Protein AF-A0A523BE28-F1 (afdb_monomer)

Sequence (100 aa):
MTSHNLMRKKSNYSKGISAERIVKKRLEKKGWLVKQSKGSRGPYDLYALKGGRKFLIQVKSGKSSLSRKEKRRLRKAAREKGATAVFMKVKGRKISSKFV

Radius of gyration: 15.49 Å; Cα contacts (8 Å, |Δi|>4): 152; chains: 1; bounding box: 31×24×60 Å

Nearest PDB structures (foldseek):
  2eo0-assembly2_B  TM=8.298E-01  e=1.384E-06  Sulfurisphaera tokodaii str. 7
  2eo0-assembly2_A  TM=8.107E-01  e=1.477E-06  Sulfurisphaera tokodaii str. 7
  3p1z-assembly2_G  TM=8.277E-01  e=3.640E-04  Aeropyrum pernix
  2ost-assembly1_C  TM=6.414E-01  e=1.265E-03  Synechocystis sp. PCC 6803
  2ost-assembly1_B  TM=6.336E-01  e=7.488E-04  Synechocystis sp. PCC 6803

Secondary structure (DSSP, 8-state):
-----------HHHHHHHHHHHHHHHHHTTT-EEEE-GGG-SS-SEEEEETTEEEEEEEEETT----HHHHHHHHHHHHHTT-EEEEEEEETTEEEEEE-

pLDDT: mean 87.61, std 17.07, range [30.86, 98.31]

Solvent-accessible surface area (backbone atoms only — not comparable to full-atom values): 5679 Å² total; per-residue (Å²): 140,79,87,80,76,84,74,78,75,74,44,73,64,58,46,43,56,51,37,47,52,50,51,46,54,54,40,40,77,71,66,29,54,71,45,71,44,84,82,59,79,56,62,30,41,34,39,36,39,44,95,92,45,39,35,32,27,34,67,36,40,66,87,62,77,81,50,74,68,51,45,53,44,22,34,52,54,10,59,78,65,72,28,45,25,33,40,35,39,32,45,90,94,44,74,50,77,44,82,90

Mean predicted aligned error: 6.32 Å

Foldseek 3Di:
DDPDDPPPPCPLVNQQVVQLVVVQVVLVVVVWDKDADPPPPALAGIWTDDPNAIEGEHEHEDPDDDDPVSLVRQVVVCVVVVHWYKYWYYYPPDIDIDGD

Structure (mmCIF, N/CA/C/O backbone):
data_AF-A0A523BE28-F1
#
_entry.id   AF-A0A523BE28-F1
#
loop_
_atom_site.group_PDB
_atom_site.id
_atom_site.type_symbol
_atom_site.label_atom_id
_atom_site.label_alt_id
_atom_site.label_comp_id
_atom_site.label_asym_id
_atom_site.label_entity_id
_atom_site.label_seq_id
_atom_site.pdbx_PDB_ins_code
_atom_site.Cartn_x
_atom_site.Cartn_y
_atom_site.Cartn_z
_atom_site.occupancy
_atom_site.B_iso_or_equiv
_atom_site.auth_seq_id
_atom_site.auth_comp_id
_atom_site.auth_asym_id
_atom_site.auth_atom_id
_atom_site.pdbx_PDB_model_num
ATOM 1 N N . MET A 1 1 ? 13.806 3.514 -46.701 1.00 42.53 1 MET A N 1
ATOM 2 C CA . MET A 1 1 ? 14.653 2.766 -45.740 1.00 42.53 1 MET A CA 1
ATOM 3 C C . MET A 1 1 ? 15.294 3.841 -44.869 1.00 42.53 1 MET A C 1
ATOM 5 O O . MET A 1 1 ? 15.955 4.691 -45.428 1.00 42.53 1 MET A O 1
ATOM 9 N N . THR A 1 2 ? 14.982 4.058 -43.591 1.00 36.25 2 THR A N 1
ATOM 10 C CA . THR A 1 2 ? 14.891 3.103 -42.481 1.00 36.25 2 THR A CA 1
ATOM 11 C C . THR A 1 2 ? 14.063 3.757 -41.364 1.00 36.25 2 THR A C 1
ATOM 13 O O . THR A 1 2 ? 14.540 4.669 -40.694 1.00 36.25 2 THR A O 1
ATOM 16 N N . SER A 1 3 ? 12.820 3.321 -41.145 1.00 30.86 3 SER A N 1
ATOM 17 C CA . SER A 1 3 ? 12.016 3.772 -40.000 1.00 30.86 3 SER A CA 1
ATOM 18 C C . SER A 1 3 ? 12.598 3.174 -38.721 1.00 30.86 3 SER A C 1
ATOM 20 O O . SER A 1 3 ? 12.382 2.002 -38.416 1.00 30.86 3 SER A O 1
ATOM 22 N N . HIS A 1 4 ? 13.388 3.959 -37.988 1.00 39.91 4 HIS A N 1
ATOM 23 C CA . HIS A 1 4 ? 13.888 3.552 -36.681 1.00 39.91 4 HIS A CA 1
ATOM 24 C C . HIS A 1 4 ? 12.719 3.402 -35.705 1.00 39.91 4 HIS A C 1
ATOM 26 O O . HIS A 1 4 ? 12.013 4.341 -35.343 1.00 39.91 4 HIS A O 1
ATOM 32 N N . ASN A 1 5 ? 12.510 2.145 -35.342 1.00 41.06 5 ASN A N 1
ATOM 33 C CA . ASN A 1 5 ? 11.474 1.615 -34.486 1.00 41.06 5 ASN A CA 1
ATOM 34 C C . ASN A 1 5 ? 11.504 2.314 -33.114 1.00 41.06 5 ASN A C 1
ATOM 36 O O . ASN A 1 5 ? 12.414 2.102 -32.310 1.00 41.06 5 ASN A O 1
ATOM 40 N N . LEU A 1 6 ? 10.491 3.140 -32.840 1.00 44.34 6 LEU A N 1
ATOM 41 C CA . LEU A 1 6 ? 10.170 3.710 -31.528 1.00 44.34 6 LEU A CA 1
ATOM 42 C C . LEU A 1 6 ? 9.756 2.582 -30.561 1.00 44.34 6 LEU A C 1
ATOM 44 O O . LEU A 1 6 ? 8.608 2.481 -30.123 1.00 44.34 6 LEU A O 1
ATOM 48 N N . MET A 1 7 ? 10.701 1.721 -30.176 1.00 40.16 7 MET A N 1
ATOM 49 C CA . MET A 1 7 ? 10.530 0.828 -29.035 1.00 40.16 7 MET A CA 1
ATOM 50 C C . MET A 1 7 ? 10.459 1.693 -27.775 1.00 40.16 7 MET A C 1
ATOM 52 O O . MET A 1 7 ? 11.464 1.973 -27.123 1.00 40.16 7 MET A O 1
ATOM 56 N N . ARG A 1 8 ? 9.242 2.121 -27.411 1.00 42.47 8 ARG A N 1
ATOM 57 C CA . ARG A 1 8 ? 8.905 2.712 -26.109 1.00 42.47 8 ARG A CA 1
ATOM 58 C C . ARG A 1 8 ? 9.375 1.764 -25.005 1.00 42.47 8 ARG A C 1
ATOM 60 O O . ARG A 1 8 ? 8.626 0.902 -24.538 1.00 42.47 8 ARG A O 1
ATOM 67 N N . LYS A 1 9 ? 10.609 1.939 -24.537 1.00 45.69 9 LYS A N 1
ATOM 68 C CA . LYS A 1 9 ? 11.119 1.326 -23.313 1.00 45.69 9 LYS A CA 1
ATOM 69 C C . LYS A 1 9 ? 10.289 1.910 -22.170 1.00 45.69 9 LYS A C 1
ATOM 71 O O . LYS A 1 9 ? 10.619 2.957 -21.628 1.00 45.69 9 LYS A O 1
ATOM 76 N N . LYS A 1 10 ? 9.149 1.286 -21.838 1.00 57.28 10 LYS A N 1
ATOM 77 C CA . LYS A 1 10 ? 8.338 1.686 -20.676 1.00 57.28 10 LYS A CA 1
ATOM 78 C C . LYS A 1 10 ? 9.263 1.688 -19.462 1.00 57.28 10 LYS A C 1
ATOM 80 O O . LYS A 1 10 ? 9.696 0.619 -19.021 1.00 57.28 10 LYS A O 1
ATOM 85 N N . SER A 1 11 ? 9.570 2.884 -18.960 1.00 76.12 11 SER A N 1
ATOM 86 C CA . SER A 1 11 ? 10.415 3.087 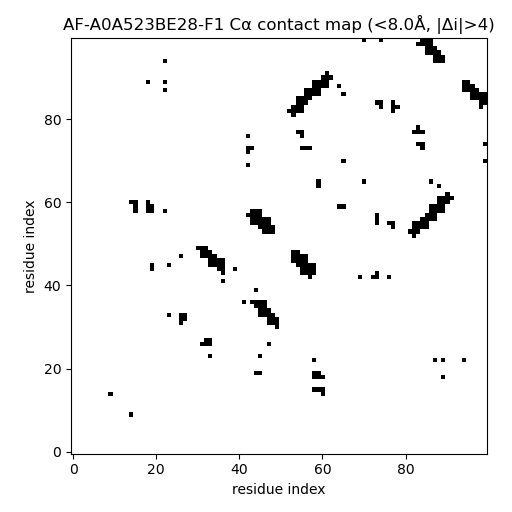-17.787 1.00 76.12 11 SER A CA 1
ATOM 87 C C . SER A 1 11 ? 9.883 2.259 -16.615 1.00 76.12 11 SER A C 1
ATOM 89 O O . SER A 1 11 ? 8.674 2.025 -16.493 1.00 76.12 11 SER A O 1
ATOM 91 N N . ASN A 1 12 ? 10.780 1.815 -15.731 1.00 74.56 12 ASN A N 1
ATOM 92 C CA . ASN A 1 12 ? 10.402 1.151 -14.481 1.00 74.56 12 ASN A CA 1
ATOM 93 C C . ASN A 1 12 ? 9.383 1.987 -13.688 1.00 74.56 12 ASN A C 1
ATOM 95 O O . ASN A 1 12 ? 8.481 1.426 -13.068 1.00 74.56 12 ASN A O 1
ATOM 99 N N . TYR A 1 13 ? 9.457 3.314 -13.813 1.00 75.50 13 TYR A N 1
ATOM 100 C CA . TYR A 1 13 ? 8.486 4.250 -13.262 1.00 75.50 13 TYR A CA 1
ATOM 101 C C . TYR A 1 13 ? 7.075 4.057 -13.847 1.00 75.50 13 TYR A C 1
ATOM 103 O O . TYR A 1 13 ? 6.114 3.823 -13.115 1.00 75.50 13 TYR A O 1
ATOM 111 N N . SER A 1 14 ? 6.943 4.032 -15.178 1.00 83.19 14 SER A N 1
ATOM 112 C CA . SER A 1 14 ? 5.660 3.796 -15.858 1.00 83.19 14 SER A CA 1
ATOM 113 C C . SER A 1 14 ? 5.075 2.415 -15.540 1.00 83.19 14 SER A C 1
ATOM 115 O O . SER A 1 14 ? 3.853 2.256 -15.462 1.00 83.19 14 SER A O 1
ATOM 117 N N . LYS A 1 15 ? 5.935 1.405 -15.338 1.00 84.69 15 LYS A N 1
ATOM 118 C CA . LYS A 1 15 ? 5.522 0.064 -14.889 1.00 84.69 15 LYS A CA 1
ATOM 119 C C . LYS A 1 15 ? 4.983 0.088 -13.456 1.00 84.69 15 LYS A C 1
ATOM 121 O O . LYS A 1 15 ? 3.978 -0.572 -13.200 1.00 84.69 15 LYS A O 1
ATOM 126 N N . GLY A 1 16 ? 5.603 0.860 -12.560 1.00 85.88 16 GLY A N 1
ATOM 127 C CA . GLY A 1 16 ? 5.122 1.098 -11.194 1.00 85.88 16 GLY A CA 1
ATOM 128 C C . GLY A 1 16 ? 3.717 1.698 -11.177 1.00 85.88 16 GLY A C 1
ATOM 129 O O . GLY A 1 16 ? 2.794 1.066 -10.669 1.00 85.88 16 GLY A O 1
ATOM 130 N N . ILE A 1 17 ? 3.524 2.823 -11.872 1.00 88.44 17 ILE A N 1
ATOM 131 C CA . ILE A 1 17 ? 2.213 3.490 -11.989 1.00 88.44 17 ILE A CA 1
ATOM 132 C C . ILE A 1 17 ? 1.152 2.542 -12.561 1.00 88.44 17 ILE A C 1
ATOM 134 O O . ILE A 1 17 ? 0.019 2.484 -12.079 1.00 88.44 17 ILE A O 1
ATOM 138 N N . SER A 1 18 ? 1.505 1.780 -13.599 1.00 91.50 18 SER A N 1
ATOM 139 C CA . SER A 1 18 ? 0.578 0.818 -14.204 1.00 91.50 18 SER A CA 1
ATOM 140 C C . SER A 1 18 ? 0.174 -0.275 -13.211 1.00 91.50 18 SER A C 1
ATOM 142 O O . SER A 1 18 ? -1.004 -0.620 -13.127 1.00 91.50 18 SER A O 1
ATOM 144 N N . ALA A 1 19 ? 1.126 -0.801 -12.435 1.00 93.56 19 ALA A N 1
ATOM 145 C CA . ALA A 1 19 ? 0.861 -1.821 -11.427 1.00 93.56 19 ALA A CA 1
ATOM 146 C C . ALA A 1 19 ? -0.034 -1.296 -10.295 1.00 93.56 19 ALA A C 1
ATOM 148 O O . ALA A 1 19 ? -1.001 -1.967 -9.937 1.00 93.56 19 ALA A O 1
ATOM 149 N N . GLU A 1 20 ? 0.224 -0.090 -9.786 1.00 94.12 20 GLU A N 1
ATOM 150 C CA . GLU A 1 20 ? -0.628 0.553 -8.779 1.00 94.12 20 GLU A CA 1
ATOM 151 C C . GLU A 1 20 ? -2.066 0.725 -9.273 1.00 94.12 20 GLU A C 1
ATOM 153 O O . GLU A 1 20 ? -3.010 0.350 -8.577 1.00 94.12 20 GLU A O 1
ATOM 158 N N . ARG A 1 21 ? -2.246 1.216 -10.509 1.00 94.31 21 ARG A N 1
ATOM 159 C CA . ARG A 1 21 ? -3.573 1.372 -11.127 1.00 94.31 21 ARG A CA 1
ATOM 160 C C . ARG A 1 21 ? -4.300 0.037 -11.279 1.00 94.31 21 ARG A C 1
ATOM 162 O O . ARG A 1 21 ? -5.505 -0.025 -11.047 1.00 94.31 21 ARG A O 1
ATOM 169 N N . ILE A 1 22 ? -3.590 -1.030 -11.651 1.00 95.75 22 ILE A N 1
ATOM 170 C CA . ILE A 1 22 ? -4.170 -2.377 -11.767 1.00 95.75 22 ILE A CA 1
ATOM 171 C C . ILE A 1 22 ? -4.637 -2.884 -10.398 1.00 95.75 22 ILE A C 1
ATOM 173 O O . ILE A 1 22 ? -5.761 -3.375 -10.280 1.00 95.75 22 ILE A O 1
ATOM 177 N N . VAL A 1 23 ? -3.805 -2.748 -9.361 1.00 96.88 23 VAL A N 1
ATOM 178 C CA . VAL A 1 23 ? -4.158 -3.169 -7.997 1.00 96.88 23 VAL A CA 1
ATOM 179 C C . VAL A 1 23 ? -5.339 -2.359 -7.467 1.00 96.88 23 VAL A C 1
ATOM 181 O O . VAL A 1 23 ? -6.293 -2.956 -6.968 1.00 96.88 23 VAL A O 1
ATOM 184 N N . LYS A 1 24 ? -5.323 -1.033 -7.649 1.00 97.06 24 LYS A N 1
ATOM 185 C CA . LYS A 1 24 ? -6.430 -0.139 -7.290 1.00 97.06 24 LYS A CA 1
ATOM 186 C C . LYS A 1 24 ? -7.744 -0.609 -7.917 1.00 97.06 24 LYS A C 1
ATOM 188 O O . LYS A 1 24 ? -8.660 -0.971 -7.184 1.00 97.06 24 LYS A O 1
ATOM 193 N N . LYS A 1 25 ? -7.793 -0.739 -9.250 1.00 97.25 25 LYS A N 1
ATOM 194 C CA . LYS A 1 25 ? -8.993 -1.206 -9.967 1.00 97.25 25 LYS A CA 1
ATOM 195 C C . LYS A 1 25 ? -9.453 -2.587 -9.500 1.00 97.25 25 LYS A C 1
ATOM 197 O O . LYS A 1 25 ? -10.649 -2.848 -9.417 1.00 97.25 25 LYS A O 1
ATOM 202 N N . ARG A 1 26 ? -8.525 -3.505 -9.204 1.00 96.88 26 ARG A N 1
ATOM 203 C CA . ARG A 1 26 ? -8.873 -4.850 -8.717 1.00 96.88 26 ARG A CA 1
ATOM 204 C C . ARG A 1 26 ? -9.527 -4.810 -7.339 1.00 96.88 26 ARG A C 1
ATOM 206 O O . ARG A 1 26 ? -10.436 -5.599 -7.099 1.00 96.88 26 ARG A O 1
ATOM 213 N N . LEU A 1 27 ? -9.045 -3.953 -6.446 1.00 97.81 27 LEU A N 1
ATOM 214 C CA . LEU A 1 27 ? -9.607 -3.774 -5.110 1.00 97.81 27 LEU A CA 1
ATOM 215 C C . LEU A 1 27 ? -10.967 -3.072 -5.177 1.00 97.81 27 LEU A C 1
ATOM 217 O O . LEU A 1 27 ? -11.917 -3.559 -4.573 1.00 97.81 27 LEU A O 1
ATOM 221 N N . GLU A 1 28 ? -11.095 -2.022 -5.986 1.00 98.12 28 GLU A N 1
ATOM 222 C CA . GLU A 1 28 ? -12.369 -1.325 -6.222 1.00 98.12 28 GLU A CA 1
ATOM 223 C C . GLU A 1 28 ? -13.441 -2.277 -6.762 1.00 98.12 28 GLU A C 1
ATOM 225 O O . GLU A 1 28 ? -14.520 -2.376 -6.187 1.00 98.12 28 GLU A O 1
ATOM 230 N N . LYS A 1 29 ? -13.109 -3.107 -7.763 1.00 98.00 29 LYS A N 1
ATOM 231 C CA . LYS A 1 29 ? -14.006 -4.170 -8.265 1.00 98.00 29 LYS A CA 1
ATOM 232 C C . LYS A 1 29 ? -14.414 -5.198 -7.204 1.00 98.00 29 LYS A C 1
ATOM 234 O O . LYS A 1 29 ? -15.384 -5.917 -7.394 1.00 98.00 29 LYS A O 1
ATOM 239 N N . LYS A 1 30 ? -13.658 -5.318 -6.110 1.00 97.00 30 LYS A N 1
ATOM 240 C CA . LYS A 1 30 ? -13.978 -6.182 -4.962 1.00 97.00 30 LYS A CA 1
ATOM 241 C C . LYS A 1 30 ? -14.727 -5.431 -3.850 1.00 97.00 30 LYS A C 1
ATOM 243 O O . LYS A 1 30 ? -14.876 -5.980 -2.755 1.00 97.00 30 LYS A O 1
ATOM 248 N N . GLY A 1 31 ? -15.161 -4.196 -4.096 1.00 98.06 31 GLY A N 1
ATOM 249 C CA . GLY A 1 31 ? -15.903 -3.362 -3.150 1.00 98.06 31 GLY A CA 1
ATOM 250 C C . GLY A 1 31 ? -15.029 -2.670 -2.103 1.00 98.06 31 GLY A C 1
ATOM 251 O O . GLY A 1 31 ? -15.497 -2.422 -0.997 1.00 98.06 31 GLY A O 1
ATOM 252 N N . TRP A 1 32 ? -13.750 -2.425 -2.396 1.00 98.31 32 TRP A N 1
ATOM 253 C CA . TRP A 1 32 ? -12.892 -1.608 -1.534 1.00 98.31 32 TRP A CA 1
ATOM 254 C C . TRP A 1 32 ? -12.920 -0.148 -1.976 1.00 98.31 32 TRP A C 1
ATOM 256 O O . TRP A 1 32 ? -12.780 0.144 -3.161 1.00 98.31 32 TRP A O 1
ATOM 266 N N . LEU A 1 33 ? -12.985 0.772 -1.018 1.00 97.94 33 LEU A N 1
ATOM 267 C CA . LEU A 1 33 ? -12.696 2.185 -1.252 1.00 97.94 33 LEU A CA 1
ATOM 268 C C . LEU A 1 33 ? -11.179 2.381 -1.219 1.00 97.94 33 LEU A C 1
ATOM 270 O O . LEU A 1 33 ? -10.555 2.101 -0.195 1.00 97.94 33 LEU A O 1
ATOM 274 N N . VAL A 1 34 ? -10.571 2.838 -2.319 1.00 97.56 34 VAL A N 1
ATOM 275 C CA . VAL A 1 34 ? -9.105 2.890 -2.460 1.00 97.56 34 VAL A CA 1
ATOM 276 C C . VAL A 1 34 ? -8.606 4.306 -2.749 1.00 97.56 34 VAL A C 1
ATOM 278 O O . VAL A 1 34 ? -8.999 4.935 -3.730 1.00 97.56 34 VAL A O 1
ATOM 281 N N . LYS A 1 35 ? -7.663 4.791 -1.934 1.00 94.06 35 LYS A N 1
ATOM 282 C CA . LYS A 1 35 ? -6.944 6.061 -2.133 1.00 94.06 35 LYS A CA 1
ATOM 283 C C . LYS A 1 35 ? -5.457 5.800 -2.390 1.00 94.06 35 LYS A C 1
ATOM 285 O O . LYS A 1 35 ? -4.838 5.015 -1.677 1.00 94.06 35 LYS A O 1
ATOM 290 N N . GLN A 1 36 ? -4.878 6.470 -3.387 1.00 91.44 36 GLN A N 1
ATOM 291 C CA . GLN A 1 36 ? -3.423 6.480 -3.605 1.00 91.44 36 GLN A CA 1
ATOM 292 C C . GLN A 1 36 ? -2.736 7.406 -2.596 1.00 91.44 36 GLN A C 1
ATOM 294 O O . GLN A 1 36 ? -3.276 8.462 -2.255 1.00 91.44 36 GLN A O 1
ATOM 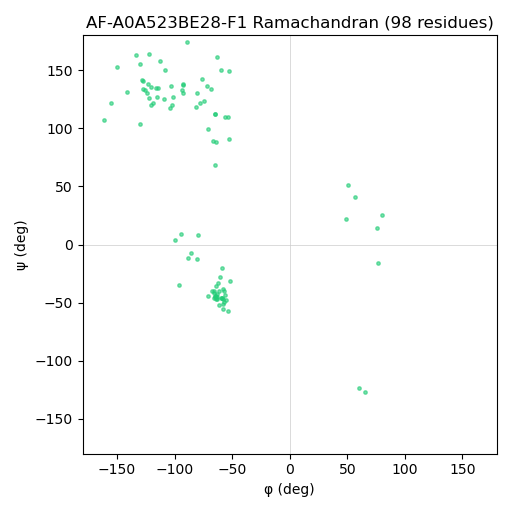299 N N . SER A 1 37 ? -1.551 7.027 -2.116 1.00 83.06 37 SER A N 1
ATOM 300 C CA . SER A 1 37 ? -0.710 7.926 -1.327 1.00 83.06 37 SER A CA 1
ATOM 301 C C . SER A 1 37 ? -0.120 9.004 -2.245 1.00 83.06 37 SER A C 1
ATOM 303 O O . SER A 1 37 ? 0.289 8.734 -3.375 1.00 83.06 37 SER A O 1
ATOM 305 N N . LYS A 1 38 ? -0.120 10.267 -1.800 1.00 68.75 38 LYS A N 1
ATOM 306 C CA . LYS A 1 38 ? 0.404 11.371 -2.616 1.00 68.75 38 LYS A CA 1
ATOM 307 C C . LYS A 1 38 ? 1.914 11.173 -2.836 1.00 68.75 38 LYS A C 1
ATOM 309 O O . LYS A 1 38 ? 2.701 11.263 -1.895 1.00 68.75 38 LYS A O 1
ATOM 314 N N . GLY A 1 39 ? 2.307 10.906 -4.08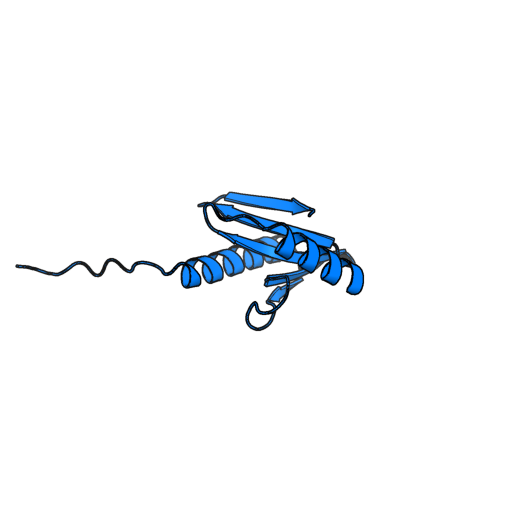3 1.00 62.53 39 GLY A N 1
ATOM 315 C CA . GLY A 1 39 ? 3.697 10.910 -4.553 1.00 62.53 39 GLY A CA 1
ATOM 316 C C . GLY A 1 39 ? 4.576 9.718 -4.153 1.00 62.53 39 GLY A C 1
ATOM 317 O O . GLY A 1 39 ? 5.792 9.848 -4.263 1.00 62.53 39 GLY A O 1
ATOM 318 N N . SER A 1 40 ? 4.016 8.607 -3.656 1.00 60.19 40 SER A N 1
ATOM 319 C CA . SER A 1 40 ? 4.757 7.391 -3.239 1.00 60.19 40 SER A CA 1
ATOM 320 C C . SER A 1 40 ? 5.967 7.640 -2.313 1.00 60.19 40 SER A C 1
ATOM 322 O O . SER A 1 40 ? 6.866 6.809 -2.216 1.00 60.19 40 SER A O 1
ATOM 324 N N . ARG A 1 41 ? 6.011 8.781 -1.603 1.00 68.81 41 ARG A N 1
ATOM 325 C CA . ARG A 1 41 ? 7.073 9.107 -0.623 1.00 68.81 41 ARG A CA 1
ATOM 326 C C . ARG A 1 41 ? 6.845 8.423 0.728 1.00 68.81 41 ARG A C 1
ATOM 328 O O . ARG A 1 41 ? 7.717 8.428 1.593 1.00 68.81 41 ARG A O 1
ATOM 335 N N . GLY A 1 42 ? 5.647 7.875 0.919 1.00 79.88 42 GLY A N 1
ATOM 336 C CA . GLY A 1 42 ? 5.242 7.160 2.118 1.00 79.88 42 GLY A CA 1
ATOM 337 C C . GLY A 1 42 ? 5.562 5.663 2.057 1.00 79.88 42 GLY A C 1
ATOM 338 O O . GLY A 1 42 ? 5.981 5.143 1.029 1.00 79.88 42 GLY A O 1
ATOM 339 N N . PRO A 1 43 ? 5.339 4.937 3.159 1.00 91.62 43 PRO A N 1
ATOM 340 C CA . PRO A 1 43 ? 5.663 3.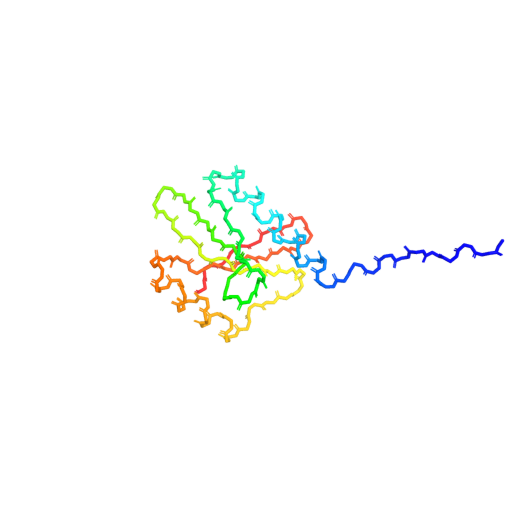515 3.264 1.00 91.62 43 PRO A CA 1
ATOM 341 C C . PRO A 1 43 ? 4.635 2.579 2.602 1.00 91.62 43 PRO A C 1
ATOM 343 O O . PRO A 1 43 ? 4.707 1.372 2.818 1.00 91.62 43 PRO A O 1
ATOM 346 N N . TYR A 1 44 ? 3.662 3.135 1.875 1.00 94.50 44 TYR A N 1
ATOM 347 C CA . TYR A 1 44 ? 2.609 2.433 1.144 1.00 94.50 44 TYR A CA 1
ATOM 348 C C . TYR A 1 44 ? 2.184 3.253 -0.083 1.00 94.50 44 TYR A C 1
ATOM 350 O O . TYR A 1 44 ? 2.239 4.487 -0.062 1.00 94.50 44 TYR A O 1
ATOM 358 N N . ASP A 1 45 ? 1.685 2.576 -1.116 1.00 95.00 45 ASP A N 1
ATOM 359 C CA . ASP A 1 45 ? 1.191 3.197 -2.354 1.00 95.00 45 ASP A CA 1
ATOM 360 C C . ASP A 1 45 ? -0.332 3.381 -2.320 1.00 95.00 45 ASP A C 1
ATOM 362 O O . ASP A 1 45 ? -0.860 4.367 -2.831 1.00 95.00 45 ASP A O 1
ATOM 366 N N . LEU A 1 46 ? -1.057 2.448 -1.686 1.00 95.94 46 LEU A N 1
ATOM 367 C CA . LEU A 1 46 ? -2.520 2.462 -1.603 1.00 95.94 46 LEU A CA 1
ATOM 368 C C . LEU A 1 46 ? -3.002 2.318 -0.156 1.00 95.94 46 LEU A C 1
ATOM 370 O O . LEU A 1 46 ? -2.467 1.527 0.619 1.00 95.94 46 LEU A O 1
ATOM 374 N N . TYR A 1 47 ? -4.057 3.051 0.179 1.00 96.25 47 TYR A N 1
ATOM 375 C CA . TYR A 1 47 ? -4.886 2.843 1.361 1.00 96.25 47 TYR A CA 1
ATOM 376 C C . TYR A 1 47 ? -6.246 2.312 0.913 1.00 96.25 47 TYR A C 1
ATOM 378 O O . TYR A 1 47 ? -6.892 2.943 0.076 1.00 96.25 47 TYR A O 1
ATOM 386 N N . ALA A 1 48 ? -6.675 1.169 1.447 1.00 97.88 48 ALA A N 1
ATOM 387 C CA . ALA A 1 48 ? -7.946 0.542 1.093 1.00 97.88 48 ALA A CA 1
ATOM 388 C C . ALA A 1 48 ? -8.829 0.326 2.330 1.00 97.88 48 ALA A C 1
ATOM 390 O O . ALA A 1 48 ? -8.338 -0.114 3.368 1.00 97.88 48 ALA A O 1
ATOM 391 N N . LEU A 1 49 ? -10.128 0.605 2.206 1.00 98.12 49 LEU A N 1
ATOM 392 C CA . LEU A 1 49 ? -11.131 0.453 3.262 1.00 98.12 49 LEU A CA 1
ATOM 393 C C . LEU A 1 49 ? -12.303 -0.413 2.776 1.00 98.12 49 LEU A C 1
ATOM 395 O O . LEU A 1 49 ? -12.825 -0.178 1.686 1.00 98.12 49 LEU A O 1
ATOM 399 N N . LYS A 1 50 ? -12.733 -1.391 3.581 1.00 97.94 50 LYS A N 1
ATOM 400 C CA . LYS A 1 50 ? -13.954 -2.181 3.339 1.00 97.94 50 LYS A CA 1
ATOM 401 C C . LYS A 1 50 ? -14.504 -2.746 4.647 1.00 97.94 50 LYS A C 1
ATOM 403 O O . LYS A 1 50 ? -13.800 -3.500 5.312 1.00 97.94 50 LYS A O 1
ATOM 408 N N . GLY A 1 51 ? -15.752 -2.418 4.996 1.00 95.50 51 GLY A N 1
ATOM 409 C CA . GLY A 1 51 ? -16.437 -2.980 6.172 1.00 95.50 51 GLY A CA 1
ATOM 410 C C . GLY A 1 51 ? -15.608 -2.878 7.458 1.00 95.50 51 GLY A C 1
ATOM 411 O O . GLY A 1 51 ? -15.312 -3.891 8.081 1.00 95.50 51 GLY A O 1
ATOM 412 N N . GLY A 1 52 ? -15.100 -1.682 7.771 1.00 95.19 52 GLY A N 1
ATOM 413 C CA . GLY A 1 52 ? -14.231 -1.437 8.933 1.00 95.19 52 GLY A CA 1
ATOM 414 C C . GLY A 1 52 ? -12.771 -1.898 8.784 1.00 95.19 52 GLY A C 1
ATOM 415 O O . GLY A 1 52 ? -11.907 -1.430 9.522 1.00 95.19 52 GLY A O 1
ATOM 416 N N . ARG A 1 53 ? -12.443 -2.745 7.799 1.00 97.56 53 ARG A N 1
ATOM 417 C CA . ARG A 1 53 ? -11.069 -3.218 7.560 1.00 97.56 53 ARG A CA 1
ATOM 418 C C . ARG A 1 53 ? -10.260 -2.181 6.791 1.00 97.56 53 ARG A C 1
ATOM 420 O O . ARG A 1 53 ? -10.690 -1.730 5.730 1.00 97.56 53 ARG A O 1
ATOM 427 N N . LYS A 1 54 ? -9.063 -1.865 7.288 1.00 98.12 54 LYS A N 1
ATOM 428 C CA . LYS A 1 54 ? -8.125 -0.902 6.694 1.00 98.12 54 LYS A CA 1
ATOM 429 C C . LYS A 1 54 ? -6.857 -1.611 6.239 1.00 98.12 54 LYS A C 1
ATOM 431 O O . LYS A 1 54 ? -6.209 -2.259 7.055 1.00 98.12 54 LYS A O 1
ATOM 436 N N . PHE A 1 55 ? -6.457 -1.445 4.983 1.00 98.19 55 PHE A N 1
ATOM 437 C CA . PHE A 1 55 ? -5.183 -1.944 4.461 1.00 98.19 55 PHE A CA 1
ATOM 438 C C . PHE A 1 55 ? -4.270 -0.798 4.032 1.00 98.19 55 PHE A C 1
ATOM 440 O O . PHE A 1 55 ? -4.694 0.108 3.314 1.00 98.19 55 PHE A O 1
ATOM 447 N N . LEU A 1 56 ? -2.996 -0.886 4.419 1.00 97.19 56 LEU A N 1
ATOM 448 C CA . LEU A 1 56 ? -1.904 -0.151 3.787 1.00 97.19 56 LEU A CA 1
ATOM 449 C C . LEU A 1 56 ? -1.153 -1.104 2.876 1.00 97.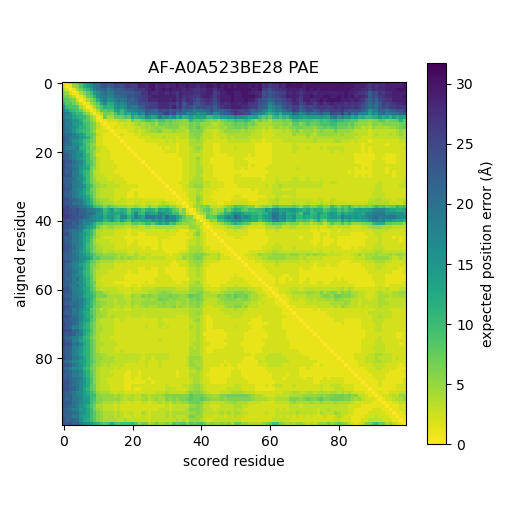19 56 LEU A C 1
ATOM 451 O O . LEU A 1 56 ? -0.641 -2.129 3.324 1.00 97.19 56 LEU A O 1
ATOM 455 N N . ILE A 1 57 ? -1.110 -0.770 1.592 1.00 97.38 57 ILE A N 1
ATOM 456 C CA . ILE A 1 57 ? -0.617 -1.664 0.555 1.00 97.38 57 ILE A CA 1
ATOM 457 C C . ILE A 1 57 ? 0.594 -1.039 -0.123 1.00 97.38 57 ILE A C 1
ATOM 459 O O . ILE A 1 57 ? 0.485 0.034 -0.718 1.00 97.38 57 ILE A O 1
ATOM 463 N N . GLN A 1 58 ? 1.725 -1.741 -0.099 1.00 96.44 58 GLN A N 1
ATOM 464 C CA . GLN A 1 58 ? 2.824 -1.468 -1.026 1.00 96.44 58 GLN A CA 1
ATOM 465 C C . GLN A 1 58 ? 2.686 -2.368 -2.256 1.00 96.44 58 GLN A C 1
ATOM 467 O O . GLN A 1 58 ? 2.550 -3.591 -2.137 1.00 96.44 58 GLN A O 1
ATOM 472 N N . VAL A 1 59 ? 2.769 -1.768 -3.439 1.00 95.31 59 VAL A N 1
ATOM 473 C CA . VAL A 1 59 ? 2.708 -2.429 -4.737 1.00 95.31 59 VAL A CA 1
ATOM 474 C C . VAL A 1 59 ? 4.111 -2.542 -5.336 1.00 95.31 59 VAL A C 1
ATOM 476 O O . VAL A 1 59 ? 4.904 -1.605 -5.333 1.00 95.31 59 VAL A O 1
ATOM 479 N N . LYS A 1 60 ? 4.440 -3.709 -5.893 1.00 94.19 60 LYS A N 1
ATOM 480 C CA . LYS A 1 60 ? 5.624 -3.890 -6.750 1.00 94.19 60 LYS A CA 1
ATOM 481 C C . LYS A 1 60 ? 5.238 -4.585 -8.054 1.00 94.19 60 LYS A C 1
ATOM 483 O O . LYS A 1 60 ? 4.264 -5.336 -8.114 1.00 94.19 60 LYS A O 1
ATOM 488 N N . SER A 1 61 ? 6.028 -4.369 -9.103 1.00 92.81 61 SER A N 1
ATOM 489 C CA . SER A 1 61 ? 5.851 -5.022 -10.405 1.00 92.81 61 SER A CA 1
ATOM 490 C C . SER A 1 61 ? 6.995 -5.992 -10.722 1.00 92.81 61 SER A C 1
ATOM 492 O O . SER A 1 61 ? 8.094 -5.900 -10.174 1.00 92.81 61 SER A O 1
ATOM 494 N N . GLY A 1 62 ? 6.739 -6.952 -11.611 1.00 89.31 62 GLY A N 1
ATOM 495 C CA . GLY A 1 62 ? 7.774 -7.812 -12.185 1.00 89.31 62 GLY A CA 1
ATOM 496 C C . GLY A 1 62 ? 8.441 -8.733 -11.161 1.00 89.31 62 GLY A C 1
ATOM 497 O O . GLY A 1 62 ? 7.763 -9.496 -10.475 1.00 89.31 62 GLY A O 1
ATOM 498 N N . LYS A 1 63 ? 9.779 -8.712 -11.089 1.00 87.06 63 LYS A N 1
ATOM 499 C CA . LYS A 1 63 ? 10.560 -9.535 -10.148 1.00 87.06 63 LYS A CA 1
ATOM 500 C C . LYS A 1 63 ? 10.782 -8.853 -8.789 1.00 87.06 63 LYS A C 1
ATOM 502 O O . LYS A 1 63 ? 11.105 -9.558 -7.841 1.00 87.06 63 LYS A O 1
ATOM 507 N N . SER A 1 64 ? 10.491 -7.558 -8.648 1.00 88.94 64 SER A N 1
ATOM 508 C CA . SER A 1 64 ? 10.751 -6.783 -7.427 1.00 88.94 64 SER A CA 1
ATOM 509 C C . SER A 1 64 ? 10.037 -7.328 -6.182 1.00 88.94 64 SER A C 1
ATOM 511 O O . SER A 1 64 ? 8.954 -7.923 -6.255 1.00 88.94 64 SER A O 1
ATOM 513 N N . SER A 1 65 ? 10.657 -7.120 -5.024 1.00 90.81 65 SER A N 1
ATOM 514 C CA . SER A 1 65 ? 10.179 -7.536 -3.703 1.00 90.81 65 SER A CA 1
ATOM 515 C C . SER A 1 65 ? 10.314 -6.396 -2.699 1.00 90.81 65 SER A C 1
ATOM 517 O O . SER A 1 65 ? 11.055 -5.446 -2.931 1.00 90.81 65 SER A O 1
ATOM 519 N N . LEU A 1 66 ? 9.618 -6.510 -1.569 1.00 91.94 66 LEU A N 1
ATOM 520 C CA . LEU A 1 66 ? 9.836 -5.632 -0.423 1.00 91.94 66 LEU A CA 1
ATOM 521 C C . LEU A 1 66 ? 11.138 -5.987 0.299 1.00 91.94 66 LEU A C 1
ATOM 523 O O . LEU A 1 66 ? 11.296 -7.110 0.790 1.00 91.94 66 LEU A O 1
ATOM 527 N N . SER A 1 67 ? 12.022 -5.006 0.435 1.00 94.62 67 SER A N 1
ATOM 528 C CA . SER A 1 67 ? 13.174 -5.059 1.333 1.00 94.62 67 SER A CA 1
ATOM 529 C C . SER A 1 67 ? 12.740 -5.155 2.802 1.00 94.62 67 SER A C 1
ATOM 531 O O . SER A 1 67 ? 11.615 -4.804 3.173 1.00 94.62 67 SER A O 1
ATOM 533 N N . ARG A 1 68 ? 13.651 -5.592 3.684 1.00 95.56 68 ARG A N 1
ATOM 534 C CA . ARG A 1 68 ? 13.400 -5.622 5.140 1.00 95.56 68 ARG A CA 1
ATOM 535 C C . ARG A 1 68 ? 13.033 -4.234 5.688 1.00 95.56 68 ARG A C 1
ATOM 537 O O . ARG A 1 68 ? 12.120 -4.119 6.504 1.00 95.56 68 ARG A O 1
ATOM 544 N N . LYS A 1 69 ? 13.698 -3.179 5.199 1.00 95.12 69 LYS A N 1
ATOM 545 C CA . LYS A 1 69 ? 13.448 -1.783 5.594 1.00 95.12 69 LYS A CA 1
ATOM 546 C C . LYS A 1 69 ? 12.051 -1.313 5.182 1.00 95.12 69 LYS A C 1
ATOM 548 O O . LYS A 1 69 ? 11.356 -0.724 6.005 1.00 95.12 69 LYS A O 1
ATOM 553 N N . GLU A 1 70 ? 11.621 -1.603 3.953 1.00 95.06 70 GLU A N 1
ATOM 554 C CA . GLU A 1 70 ? 10.267 -1.262 3.493 1.00 95.06 70 GLU A CA 1
ATOM 555 C C . GLU A 1 70 ? 9.199 -2.011 4.298 1.00 95.06 70 GLU A C 1
ATOM 557 O O . GLU A 1 70 ? 8.263 -1.378 4.775 1.00 95.06 70 GLU A O 1
ATOM 562 N N . LYS A 1 71 ? 9.372 -3.320 4.553 1.00 96.69 71 LYS A N 1
ATOM 563 C CA . LYS A 1 71 ? 8.445 -4.088 5.411 1.00 96.69 71 LYS A CA 1
ATOM 564 C C . LYS A 1 71 ? 8.301 -3.457 6.792 1.00 96.69 71 LYS A C 1
ATOM 566 O O . LYS A 1 71 ? 7.186 -3.262 7.263 1.00 96.69 71 LYS A O 1
ATOM 571 N N . ARG A 1 72 ? 9.420 -3.102 7.434 1.00 97.12 72 ARG A N 1
ATOM 572 C CA . ARG A 1 72 ? 9.413 -2.460 8.757 1.00 97.12 72 ARG A CA 1
ATOM 573 C C . ARG A 1 72 ? 8.646 -1.138 8.741 1.00 97.12 72 ARG A C 1
ATOM 575 O O . ARG A 1 72 ? 7.835 -0.899 9.629 1.00 97.12 72 ARG A O 1
ATOM 582 N N . ARG A 1 73 ? 8.886 -0.292 7.736 1.00 96.38 73 ARG A N 1
ATOM 583 C CA . ARG A 1 73 ? 8.199 1.002 7.600 1.00 96.38 73 ARG A CA 1
ATOM 584 C C . ARG A 1 73 ? 6.702 0.833 7.334 1.00 96.38 73 ARG A C 1
ATOM 586 O O . ARG A 1 73 ? 5.907 1.533 7.952 1.00 96.38 73 ARG A O 1
ATOM 593 N N . LEU A 1 74 ? 6.327 -0.115 6.475 1.00 96.94 74 LEU A N 1
ATOM 594 C CA . LEU A 1 74 ? 4.931 -0.421 6.172 1.00 96.94 74 LEU A CA 1
ATOM 595 C C . LEU A 1 74 ? 4.190 -0.934 7.413 1.00 96.94 74 LEU A C 1
ATOM 597 O O . LEU A 1 74 ? 3.127 -0.415 7.734 1.00 96.94 74 LEU A O 1
ATOM 601 N N . ARG A 1 75 ? 4.778 -1.884 8.154 1.00 98.06 75 ARG A N 1
ATOM 602 C CA . ARG A 1 75 ? 4.226 -2.388 9.425 1.00 98.06 75 ARG A CA 1
ATOM 603 C C . ARG A 1 75 ? 4.046 -1.285 10.456 1.00 98.06 75 ARG A C 1
ATOM 605 O O . ARG A 1 75 ? 2.990 -1.205 11.072 1.00 98.06 75 ARG A O 1
ATOM 612 N N . LYS A 1 76 ? 5.062 -0.431 10.630 1.00 97.62 76 LYS A N 1
ATOM 613 C CA . LYS A 1 76 ? 5.000 0.695 11.569 1.00 97.62 76 LYS A CA 1
ATOM 614 C C . LYS A 1 76 ? 3.827 1.618 11.230 1.00 97.62 76 LYS A C 1
ATOM 616 O O . LYS A 1 76 ? 2.987 1.857 12.090 1.00 97.62 76 LYS A O 1
ATOM 621 N N . ALA A 1 77 ? 3.719 2.038 9.970 1.00 96.00 77 ALA A N 1
ATOM 622 C CA . ALA A 1 77 ? 2.622 2.892 9.524 1.00 96.00 77 ALA A CA 1
ATOM 623 C C . ALA A 1 77 ? 1.251 2.209 9.633 1.00 96.00 77 ALA A C 1
ATOM 625 O O . ALA A 1 77 ? 0.257 2.8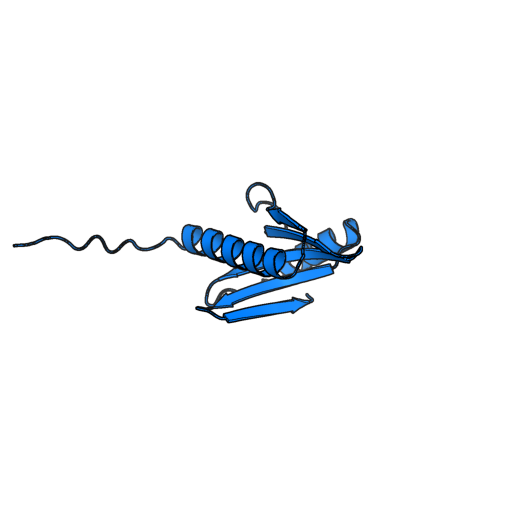64 9.932 1.00 96.00 77 ALA A O 1
ATOM 626 N N . ALA A 1 78 ? 1.181 0.899 9.387 1.00 97.00 78 ALA A N 1
ATOM 627 C CA . ALA A 1 78 ? -0.057 0.140 9.506 1.00 97.00 78 ALA A CA 1
ATOM 628 C C . ALA A 1 78 ? -0.525 0.093 10.964 1.00 97.00 78 ALA A C 1
ATOM 630 O O . ALA A 1 78 ? -1.674 0.427 11.238 1.00 97.00 78 ALA A O 1
ATOM 631 N N . ARG A 1 79 ? 0.390 -0.186 11.900 1.00 97.69 79 ARG A N 1
ATOM 632 C CA . ARG A 1 79 ? 0.124 -0.146 13.342 1.00 97.69 79 ARG A CA 1
ATOM 633 C C . ARG A 1 79 ? -0.377 1.225 13.796 1.00 97.69 79 ARG A C 1
ATOM 635 O O . ARG A 1 79 ? -1.413 1.298 14.440 1.00 97.69 79 ARG A O 1
ATOM 642 N N . GLU A 1 80 ? 0.310 2.298 13.412 1.00 96.31 80 GLU A N 1
ATOM 643 C CA . GLU A 1 80 ? -0.070 3.678 13.766 1.00 96.31 80 GLU A CA 1
ATOM 644 C C . GLU A 1 80 ? -1.462 4.072 13.246 1.00 96.31 80 GLU A C 1
ATOM 646 O O . GLU A 1 80 ? -2.137 4.897 13.849 1.00 96.31 80 GLU A O 1
ATOM 651 N N . LYS A 1 81 ? -1.914 3.474 12.137 1.00 94.81 81 LYS A N 1
ATOM 652 C CA . LYS A 1 81 ? -3.216 3.772 11.516 1.00 94.81 81 LYS A CA 1
ATOM 653 C C . LYS A 1 81 ? -4.318 2.764 11.856 1.00 94.81 81 LYS A C 1
ATOM 655 O O . LYS A 1 81 ? -5.410 2.860 11.286 1.00 94.81 81 LYS A O 1
ATOM 660 N N . GLY A 1 82 ? -4.041 1.784 12.722 1.00 97.12 82 GLY A N 1
ATOM 661 C CA . GLY A 1 82 ? -4.963 0.677 13.002 1.00 97.12 82 GLY A CA 1
ATOM 662 C C . GLY A 1 82 ? -5.337 -0.098 11.732 1.00 97.12 82 GLY A C 1
ATOM 663 O O . GLY A 1 82 ? -6.506 -0.390 11.489 1.00 97.12 82 GLY A O 1
ATOM 664 N N . ALA A 1 83 ? -4.355 -0.336 10.864 1.00 97.31 83 ALA A N 1
ATOM 665 C CA . ALA A 1 83 ? -4.503 -0.970 9.562 1.00 97.31 83 ALA A CA 1
ATOM 666 C C . ALA A 1 83 ? -3.616 -2.218 9.446 1.00 97.31 83 ALA A C 1
ATOM 668 O O . ALA A 1 83 ? -2.658 -2.401 10.195 1.00 97.31 83 ALA A O 1
ATOM 669 N N . THR A 1 84 ? -3.899 -3.068 8.461 1.00 98.25 84 THR A N 1
ATOM 670 C CA . THR A 1 84 ? -3.064 -4.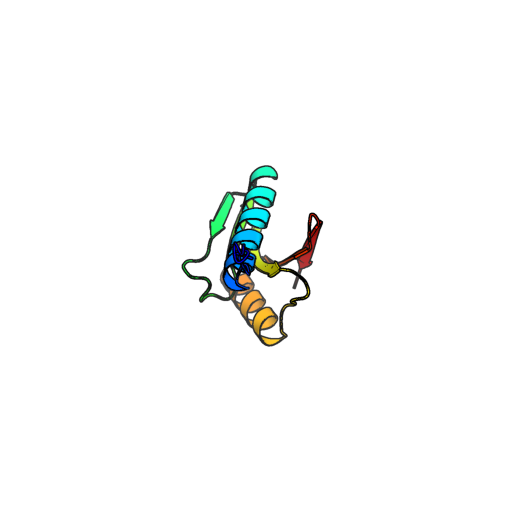226 8.122 1.00 98.25 84 THR A CA 1
ATOM 671 C C . THR A 1 84 ? -2.061 -3.867 7.028 1.00 98.25 84 THR A C 1
ATOM 673 O O . THR A 1 84 ? -2.419 -3.277 6.005 1.00 98.25 84 THR A O 1
ATOM 676 N N . ALA A 1 85 ? -0.802 -4.253 7.228 1.00 98.06 85 ALA A N 1
ATOM 677 C CA . ALA A 1 85 ? 0.260 -4.121 6.240 1.00 98.06 85 ALA A CA 1
ATOM 678 C C . ALA A 1 85 ? 0.153 -5.228 5.178 1.00 98.06 85 ALA A C 1
ATOM 680 O O . ALA A 1 85 ? 0.207 -6.422 5.485 1.00 98.06 85 ALA A O 1
ATOM 681 N N . VAL A 1 86 ? 0.015 -4.832 3.913 1.00 98.06 86 VAL A N 1
ATOM 682 C CA . VAL A 1 86 ? -0.169 -5.754 2.790 1.00 98.06 86 VAL A CA 1
ATOM 683 C C . VAL A 1 86 ? 0.851 -5.462 1.696 1.00 98.06 86 VAL A C 1
ATOM 685 O O . VAL A 1 86 ? 1.073 -4.331 1.274 1.00 98.06 86 VAL A O 1
ATOM 688 N N . PHE A 1 87 ? 1.466 -6.517 1.188 1.00 97.44 87 PHE A N 1
ATOM 689 C CA . PHE A 1 87 ? 2.281 -6.480 -0.009 1.00 97.44 87 PHE A CA 1
ATOM 690 C C . PHE A 1 87 ? 1.482 -7.028 -1.181 1.00 97.44 87 PHE A C 1
ATOM 692 O O . PHE A 1 87 ? 0.990 -8.155 -1.107 1.00 97.44 87 PHE A O 1
ATOM 699 N N . MET A 1 88 ? 1.388 -6.271 -2.273 1.00 97.06 88 MET A N 1
ATOM 700 C CA . MET A 1 88 ? 0.803 -6.763 -3.517 1.00 97.06 88 MET A CA 1
ATOM 701 C C . MET A 1 88 ? 1.805 -6.702 -4.664 1.00 97.06 88 MET A C 1
ATOM 703 O O . MET A 1 88 ? 2.517 -5.716 -4.854 1.00 97.06 88 MET A O 1
ATOM 707 N N . LYS A 1 89 ? 1.859 -7.774 -5.453 1.00 95.94 89 LYS A N 1
ATOM 708 C CA . LYS A 1 89 ? 2.790 -7.900 -6.573 1.00 95.94 89 LYS A CA 1
ATOM 709 C C . LYS A 1 89 ? 2.045 -8.176 -7.866 1.00 95.94 89 LYS A C 1
ATOM 711 O O . LYS A 1 89 ? 1.240 -9.101 -7.932 1.00 95.94 89 LYS A O 1
ATOM 716 N N . VAL A 1 90 ? 2.360 -7.402 -8.902 1.00 95.81 90 VAL A N 1
ATOM 717 C CA . VAL A 1 90 ? 1.815 -7.577 -10.255 1.00 95.81 90 VAL A CA 1
ATOM 718 C C . VAL A 1 90 ? 2.871 -8.225 -11.150 1.00 95.81 90 VAL A C 1
ATOM 720 O O . VAL A 1 90 ? 3.935 -7.649 -11.389 1.00 95.81 90 VAL A O 1
ATOM 723 N N . LYS A 1 91 ? 2.579 -9.423 -11.667 1.00 93.31 91 LYS A N 1
ATOM 724 C CA . LYS A 1 91 ? 3.429 -10.149 -12.626 1.00 93.31 91 LYS A CA 1
ATOM 725 C C . LYS A 1 91 ? 2.576 -10.611 -13.809 1.00 93.31 91 LYS A C 1
ATOM 727 O O . LYS A 1 91 ? 1.826 -11.580 -13.705 1.00 93.31 91 LYS A O 1
ATOM 732 N N . GLY A 1 92 ? 2.692 -9.911 -14.938 1.00 88.94 92 GLY A N 1
ATOM 733 C CA . GLY A 1 92 ? 1.823 -10.138 -16.097 1.00 88.94 92 GLY A CA 1
ATOM 734 C C . GLY A 1 92 ? 0.358 -9.887 -15.730 1.00 88.94 92 GLY A C 1
ATOM 735 O O . GLY A 1 92 ? 0.029 -8.821 -15.218 1.00 88.94 92 GLY A O 1
ATOM 736 N N . ARG A 1 93 ? -0.505 -10.887 -15.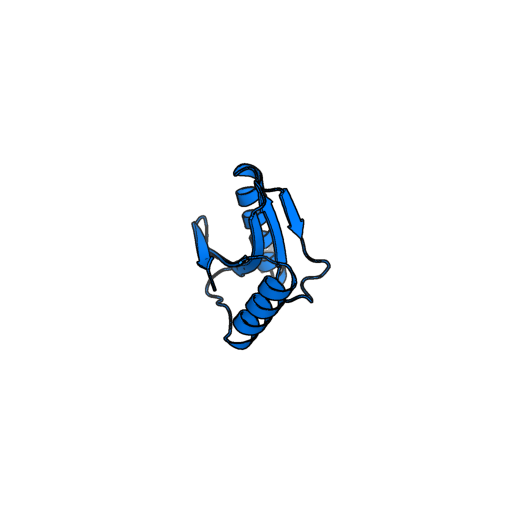944 1.00 87.38 93 ARG A N 1
ATOM 737 C CA . ARG A 1 93 ? -1.933 -10.845 -15.570 1.00 87.38 93 ARG A CA 1
ATOM 738 C C . ARG A 1 93 ? -2.210 -11.274 -14.120 1.00 87.38 93 ARG A C 1
ATOM 740 O O . ARG A 1 93 ? -3.342 -11.165 -13.659 1.00 87.38 93 ARG A O 1
ATOM 747 N N . LYS A 1 94 ? -1.201 -11.772 -13.396 1.00 93.00 94 LYS A N 1
ATOM 748 C CA . LYS A 1 94 ? -1.357 -12.291 -12.030 1.00 93.00 94 LYS A CA 1
ATOM 749 C C . LYS A 1 94 ? -1.084 -11.197 -10.996 1.00 93.00 94 LYS A C 1
ATOM 751 O O . LYS A 1 94 ? -0.113 -10.446 -11.113 1.00 93.00 94 LYS A O 1
ATOM 756 N N . ILE A 1 95 ? -1.926 -11.154 -9.967 1.00 95.75 95 ILE A N 1
ATOM 757 C CA . ILE A 1 95 ? -1.773 -10.297 -8.788 1.00 95.75 95 ILE A CA 1
ATOM 758 C C . ILE A 1 95 ? -1.693 -11.215 -7.572 1.00 95.75 95 ILE A C 1
ATOM 760 O O . ILE A 1 95 ? -2.639 -11.959 -7.320 1.00 95.75 95 ILE A O 1
ATOM 764 N N . SER A 1 96 ? -0.588 -11.169 -6.829 1.00 95.88 96 SER A N 1
ATOM 765 C CA . SER A 1 96 ? -0.450 -11.878 -5.553 1.00 95.88 96 SER A CA 1
ATOM 766 C C . SER A 1 96 ? -0.475 -10.904 -4.380 1.00 95.88 96 SER A C 1
ATOM 768 O O . SER A 1 96 ? -0.062 -9.751 -4.512 1.00 95.88 96 SER A O 1
ATOM 770 N N . SER A 1 97 ? -0.969 -11.374 -3.236 1.00 95.50 97 SER A N 1
ATOM 771 C CA . SER A 1 97 ? -1.054 -10.619 -1.985 1.00 95.50 97 SER A CA 1
ATOM 772 C C . SER A 1 97 ? -0.407 -11.396 -0.847 1.00 95.50 97 SER A C 1
ATOM 774 O O . SER A 1 97 ? -0.579 -12.610 -0.757 1.00 95.50 97 SER A O 1
ATOM 776 N N . LYS A 1 98 ? 0.309 -10.698 0.034 1.00 96.00 98 LYS A N 1
ATOM 777 C CA . LYS A 1 98 ? 0.897 -11.261 1.252 1.00 96.00 98 LYS A CA 1
ATOM 778 C C . LYS A 1 98 ? 0.777 -10.260 2.398 1.00 96.00 98 LYS A C 1
ATOM 780 O O . LYS A 1 98 ? 1.154 -9.104 2.228 1.00 96.00 98 LYS A O 1
ATOM 785 N N . PHE A 1 99 ? 0.292 -10.707 3.552 1.00 95.44 99 PHE A N 1
ATOM 786 C CA . PHE A 1 99 ? 0.406 -9.941 4.792 1.00 95.44 99 PHE A CA 1
ATOM 787 C C . PHE A 1 99 ? 1.872 -9.890 5.206 1.00 95.44 99 PHE A C 1
ATOM 789 O O . PHE A 1 99 ? 2.584 -10.897 5.113 1.00 95.44 99 PHE A O 1
ATOM 796 N N . VAL A 1 100 ? 2.340 -8.701 5.570 1.00 88.88 100 VAL A N 1
ATOM 797 C CA . VAL A 1 100 ? 3.752 -8.461 5.869 1.00 88.88 100 VAL A CA 1
ATOM 798 C C . VAL A 1 100 ? 3.923 -7.989 7.276 1.00 88.88 100 VAL A C 1
ATOM 800 O O . VAL A 1 100 ? 3.448 -6.902 7.639 1.00 88.88 100 VAL A O 1
#

=== Feature glossary ===
The record interleaves many kinds of information about one protein. Here is each kind framed as the question it answers.

Q: What are the backbone torsion angles?
A: φ (phi) and ψ (psi) are the two rotatable backbone dihedrals per residue: φ is the C(i-1)–N–Cα–C torsion, ψ is the N–Cα–C–N(i+1) torsion, both in degrees on (−180°, 180°]. α-helical residues cluster near (−60°, −45°); β-strand residues near (−120°, +130°). A Ramachandran plot is simply a scatter of (φ, ψ) for every residue.

Q: What is the amino-acid chain?
A: This is the polypeptide sequence — one letter per residue, N-terminus first. Length ranges from a few dozen residues for small domains to over a thousand for large multi-domain proteins.

Q: How mobile is each atom in the crystal?
A: For experimental (PDB) structures, the B-factor (temperature factor) quantifies the positional spread of each atom in the crystal — a combination of thermal vibration and static disorder — in units of Å². High B-factors mark flexible loops or poorly resolved regions; low B-factors mark the rigid, well-ordered core.

Q: Are the domains correctly placed relative to each other?
A: Predicted Aligned Error (PAE) is an AlphaFold confidence matrix: entry (i, j) is the expected error in the position of residue j, in ångströms, when the prediction is superimposed on the true structure at residue i. Low PAE within a block of residues means that block is internally rigid and well-predicted; high PAE between two blocks means their relative placement is uncertain even if each block individually is confident.

Q: How confident is the AlphaFold model at each residue?
A: pLDDT is the predicted lDDT-Cα score: AlphaFold's confidence that the local environment of each residue (all inter-atomic distances within 15 Å) is correctly placed. It is a per-residue number between 0 and 100, with higher meaning more reliable.

Q: What family and function is it annotated wi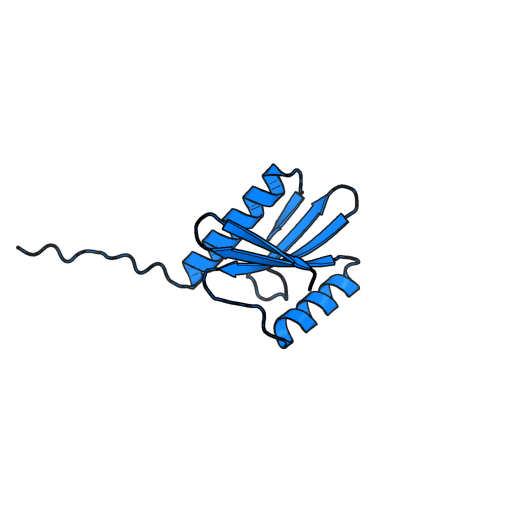th?
A: Functional annotations link the protein to curated databases. InterPro entries identify conserved domains and families by matching the sequence against member-database signatures (Pfam, PROSITE, CDD, …). Gene Ontology (GO) terms describe molecular function, biological process, and cellular component in a controlled vocabulary. CATH places the structure in a hierarchical fold classification (Class/Architecture/Topology/Homologous-superfamily). The organism is the source species.

Q: How big and how compact is the whole molecule?
A: Three whole-structure scalars: the radius of gyration (RMS distance of Cα from centroid, in Å), the count of Cα–Cα contacts (pairs closer than 8 Å and separated by more than four residues in sequence — i.e. tertiary, not local, contacts), and the bounding-box dimensions. Together they distinguish compact globular folds from extended fibres or disordered chains.

Q: What known structures does this most resemble?
A: The Foldseek neighbor list gives the closest experimentally determined structures in the PDB, ranked by structural alignment. TM-score near 1 means near-identical fold; near 0.3 means only rough topology match. This is how one finds what a novel AlphaFold prediction most resembles in the solved-structure universe.

Q: Which residues are buried vs exposed?
A: SASA measures how much of the protein is reachable by solvent. It is computed by rolling a water-sized probe over the atomic surface and summing the exposed area (Å²). Per-residue SASA distinguishes core (buried, low SASA) from surface (exposed, high SASA) residues; total SASA is a whole-molecule size measure.

Q: Which residues are in helices, strands, or loops?
A: Eight-state secondary structure (DSSP): H is the canonical α-helix, G the tighter 3₁₀-helix, I the wider π-helix; E/B are β-structure, T and S are turns and bends, and '-' is everything else. DSSP derives these from the pattern of main-chain N–H···O=C hydrogen bonds, not from the sequence.

Q: Where is each backbone atom in 3D?
A: Structure coordinates are given as an mmCIF _atom_site loop: one row per atom with element, residue name, chain id, sequence number, and x/y/z position in Å. Only the four main-chain atoms per residue are included here; side chains are omitted to keep the record compact.

Q: What if only a Cα trace is available?
A: Three-state secondary structure (P-SEA) collapses the eight DSSP classes into helix (a), strand (b), and coil (c). P-SEA assigns these from Cα geometry alone — distances and angles — without requiring backbone oxygens, so it works on any Cα trace.

Q: What do the rendered images show?
A: The six renders are orthographic views along the three Cartesian axes in both directions. Representation (cartoon, sticks, or surface) and color scheme (sequence-rainbow or by-chain) vary across proteins so the training set covers all the common visualization conventions.

Q: What does the local fold look like, residue by residue?
A: Foldseek's 3Di representation compresses backbone geometry into a per-residue letter drawn from a learned twenty-state alphabet. It captures the tertiary interaction pattern around each residue — which residues are packed against it in space, regardless of where they are in sequence.

Q: What do the diagnostic plots show?
A: The contact map is a binary N×N matrix image: pixel (i, j) is dark where Cα_i and Cα_j are within 8 Å and |i−j|>4. Because the |i−j|>4 filter removes local helical contacts, off-diagonal stripes parallel to the main diagonal indicate parallel β-sheets; stripes perpendicular to it indicate antiparallel β-sheets. The Ramachandran plot scatters every residue's (φ, ψ) pair against the sterically allowed regions. The PAE heatmap renders the predicted-aligned-error matrix.